Protein AF-A0A9P8TKY8-F1 (afdb_monomer)

pLDDT: mean 90.41, std 15.75, range [43.0, 98.75]

InterPro domains:
  IPR002119 Histone H2A [PR00620] (8-21)
  IPR002119 Histone H2A [PR00620] (22-36)
  IPR002119 Histone H2A [PR00620] (50-68)
  IPR002119 Histone H2A [PTHR23430] (1-70)
  IPR002119 Histone H2A [SM00414] (1-73)
  IPR007125 Core Histone H2A/H2B/H3 domain [PF00125] (1-39)
  IPR009072 Histone-fold [G3DSA:1.10.20.10] (1-80)
  IPR009072 Histone-fold [SSF47113] (1-69)
  IPR032454 Histone H2A, C-terminal domain [PF16211] (42-75)
  IPR061508 Histone H2A, histone fold [cd00074] (1-54)

Foldseek 3Di:
DVVVVVVVVVVQLCVQLCVQCVVVVHRDRDLLSSLVSQCVDPVSCVVCVPPDRPPNDHDDDDDPVRDDDPVVVVVVVVVVVVD

Structure (mmCIF, N/CA/C/O backbone):
data_AF-A0A9P8TKY8-F1
#
_entry.id   AF-A0A9P8TKY8-F1
#
loop_
_atom_site.group_PDB
_atom_site.id
_atom_site.type_symbol
_atom_site.label_atom_id
_atom_site.label_alt_id
_atom_site.label_comp_id
_atom_site.label_asym_id
_atom_site.label_entity_id
_atom_site.label_seq_id
_atom_site.pdbx_PDB_ins_code
_atom_site.Cartn_x
_atom_site.Cartn_y
_atom_site.Cartn_z
_atom_site.occupancy
_atom_site.B_iso_or_equiv
_atom_site.auth_seq_id
_atom_site.auth_comp_id
_atom_site.auth_asym_id
_atom_site.auth_atom_id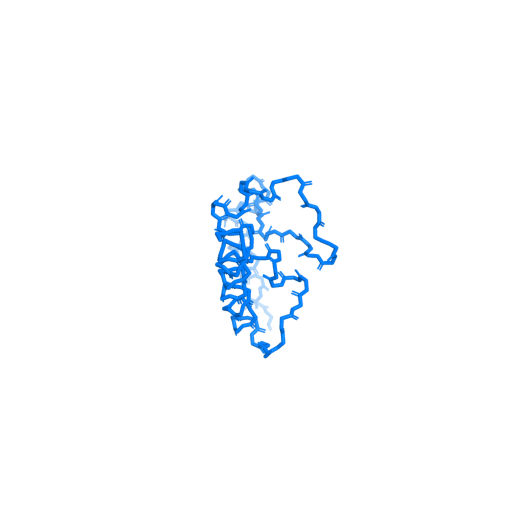
_atom_site.pdbx_PDB_model_num
ATOM 1 N N . TYR A 1 1 ? 19.257 1.362 -18.981 1.00 91.56 1 TYR A N 1
ATOM 2 C CA . TYR A 1 1 ? 18.954 2.411 -17.986 1.00 91.56 1 TYR A CA 1
ATOM 3 C C . TYR A 1 1 ? 17.510 2.312 -17.506 1.00 91.56 1 TYR A C 1
ATOM 5 O O . TYR A 1 1 ? 17.314 1.953 -16.358 1.00 91.56 1 TYR A O 1
ATOM 13 N N . LEU A 1 2 ? 16.507 2.510 -18.373 1.00 97.75 2 LEU A N 1
ATOM 14 C CA . LEU A 1 2 ? 15.085 2.469 -17.986 1.00 97.75 2 LEU A CA 1
ATOM 15 C C . LEU A 1 2 ? 14.661 1.183 -17.248 1.00 97.75 2 LEU A C 1
ATOM 17 O O . LEU A 1 2 ? 14.007 1.274 -16.219 1.00 97.75 2 LEU A O 1
ATOM 21 N N . THR A 1 3 ? 15.073 0.001 -17.718 1.00 98.31 3 THR A N 1
ATOM 22 C CA . THR A 1 3 ? 14.723 -1.282 -17.078 1.00 98.31 3 THR A CA 1
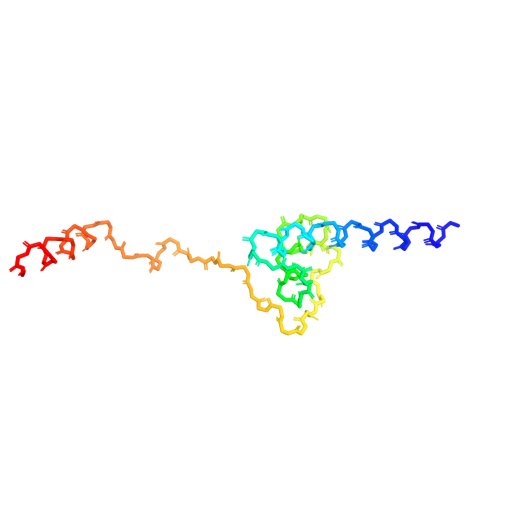ATOM 23 C C . THR A 1 3 ? 15.172 -1.357 -15.620 1.00 98.31 3 THR A C 1
ATOM 25 O O . THR A 1 3 ? 14.395 -1.774 -14.773 1.00 98.31 3 THR A O 1
ATOM 28 N N . ALA A 1 4 ? 16.385 -0.885 -15.321 1.00 98.38 4 ALA A N 1
ATOM 29 C CA . ALA A 1 4 ? 16.916 -0.882 -13.960 1.00 98.38 4 ALA A CA 1
ATOM 30 C C . ALA A 1 4 ? 16.126 0.065 -13.041 1.00 98.38 4 ALA A C 1
ATOM 32 O O . ALA A 1 4 ? 15.896 -0.248 -11.881 1.00 98.38 4 ALA A O 1
ATOM 33 N N . VAL A 1 5 ? 15.659 1.202 -13.571 1.00 98.25 5 VAL A N 1
ATOM 34 C CA . VAL A 1 5 ? 14.800 2.133 -12.819 1.00 98.25 5 VAL A CA 1
ATOM 35 C C . VAL A 1 5 ? 13.438 1.501 -12.522 1.00 98.25 5 VAL A C 1
ATOM 37 O O . VAL A 1 5 ? 12.943 1.612 -11.405 1.00 98.25 5 VAL A O 1
ATOM 40 N N . LEU A 1 6 ? 12.838 0.812 -13.499 1.00 98.44 6 LEU A N 1
ATOM 41 C CA . LEU A 1 6 ? 11.567 0.107 -13.298 1.00 98.44 6 LEU A CA 1
ATOM 42 C C . LEU A 1 6 ? 11.702 -1.036 -12.284 1.00 98.44 6 LEU A C 1
ATOM 44 O O . LEU A 1 6 ? 10.821 -1.207 -11.445 1.00 98.44 6 LEU A O 1
ATOM 48 N N . GLU A 1 7 ? 12.800 -1.789 -12.345 1.00 98.56 7 GLU A N 1
ATOM 49 C CA . GLU A 1 7 ? 13.104 -2.862 -11.396 1.00 98.56 7 GLU A CA 1
ATOM 50 C C . GLU A 1 7 ? 13.274 -2.323 -9.974 1.00 98.56 7 GLU A C 1
ATOM 52 O O . GLU A 1 7 ? 12.652 -2.847 -9.054 1.00 98.56 7 GLU A O 1
ATOM 57 N N . TYR A 1 8 ? 14.030 -1.234 -9.805 1.00 98.31 8 TYR A N 1
ATOM 58 C CA . TYR A 1 8 ? 14.205 -0.570 -8.513 1.00 98.31 8 TYR A CA 1
ATOM 59 C C . TYR A 1 8 ? 12.867 -0.131 -7.902 1.00 98.31 8 TYR A C 1
ATOM 61 O O . TYR A 1 8 ? 12.566 -0.474 -6.762 1.00 98.31 8 TYR A O 1
ATOM 69 N N . LEU A 1 9 ? 12.022 0.563 -8.674 1.00 98.25 9 LEU A N 1
ATOM 70 C CA . LEU A 1 9 ? 10.709 1.011 -8.193 1.00 98.25 9 LEU A CA 1
ATOM 71 C C . LEU A 1 9 ? 9.785 -0.163 -7.840 1.00 98.25 9 LEU A C 1
ATOM 73 O O . LEU A 1 9 ? 9.053 -0.102 -6.852 1.00 98.25 9 LEU A O 1
ATOM 77 N N . ALA A 1 10 ? 9.804 -1.233 -8.640 1.00 98.50 10 ALA A N 1
ATOM 78 C CA . ALA A 1 10 ? 9.022 -2.429 -8.356 1.00 98.50 10 ALA A CA 1
ATOM 79 C C . ALA A 1 10 ? 9.503 -3.127 -7.076 1.00 98.50 10 ALA A C 1
ATOM 81 O O . ALA A 1 10 ? 8.670 -3.530 -6.264 1.00 98.50 10 ALA A O 1
ATOM 82 N N . ALA A 1 11 ? 10.820 -3.242 -6.882 1.00 98.56 11 ALA A N 1
ATOM 83 C CA . ALA A 1 11 ? 11.415 -3.833 -5.689 1.00 98.56 11 ALA A CA 1
ATOM 84 C C . ALA A 1 11 ? 11.049 -3.041 -4.426 1.00 98.56 11 ALA A C 1
ATOM 86 O O . ALA A 1 11 ? 10.573 -3.643 -3.467 1.00 98.56 11 ALA A O 1
ATOM 87 N N . GLU A 1 12 ? 11.165 -1.712 -4.458 1.00 98.25 12 GLU A N 1
ATOM 88 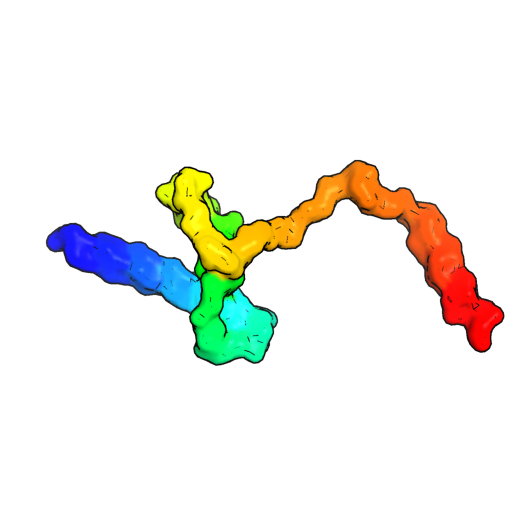C CA . GLU A 1 12 ? 10.830 -0.840 -3.323 1.00 98.25 12 GLU A CA 1
ATOM 89 C C . GLU A 1 12 ? 9.356 -0.984 -2.903 1.00 98.25 12 GLU A C 1
ATOM 91 O O . GLU A 1 12 ? 9.034 -1.228 -1.739 1.00 98.25 12 GLU A O 1
ATOM 96 N N . ILE A 1 13 ? 8.430 -0.930 -3.870 1.00 98.44 13 ILE A N 1
ATOM 97 C CA . ILE A 1 13 ? 6.994 -1.098 -3.595 1.00 98.44 13 ILE A CA 1
ATOM 98 C C . ILE A 1 13 ? 6.701 -2.498 -3.034 1.00 98.44 13 ILE A C 1
ATOM 100 O O . ILE A 1 13 ? 5.874 -2.635 -2.128 1.00 98.44 13 ILE A O 1
ATOM 104 N N . LEU A 1 14 ? 7.340 -3.543 -3.571 1.00 98.69 14 LEU A N 1
ATOM 105 C CA . LEU A 1 14 ? 7.129 -4.922 -3.124 1.00 98.69 14 LEU A CA 1
ATOM 106 C C . LEU A 1 14 ? 7.706 -5.186 -1.733 1.00 98.69 14 LEU A C 1
ATOM 108 O O . LEU A 1 14 ? 7.063 -5.899 -0.964 1.00 98.69 14 LEU A O 1
ATOM 112 N N . GLU A 1 15 ? 8.851 -4.599 -1.392 1.00 98.62 15 GLU A N 1
ATOM 113 C CA . GLU A 1 15 ? 9.461 -4.698 -0.063 1.00 98.62 15 GLU A CA 1
ATOM 114 C C . GLU A 1 15 ? 8.522 -4.109 0.999 1.00 98.62 15 GLU A C 1
ATOM 116 O O . GLU A 1 15 ? 8.087 -4.799 1.927 1.00 98.62 15 GLU A O 1
ATOM 121 N N . LEU A 1 16 ? 8.090 -2.860 0.807 1.00 98.62 16 LEU A N 1
ATOM 122 C CA . LEU A 1 16 ? 7.190 -2.180 1.740 1.00 98.62 16 LEU A CA 1
ATOM 123 C C . LEU A 1 16 ? 5.809 -2.851 1.815 1.00 98.62 16 LEU A C 1
ATOM 125 O O . LEU A 1 16 ? 5.238 -3.003 2.900 1.00 98.62 16 LEU A O 1
ATOM 129 N N . ALA A 1 17 ? 5.258 -3.301 0.684 1.00 98.69 17 ALA A N 1
ATOM 130 C CA . ALA A 1 17 ? 3.983 -4.019 0.665 1.00 98.69 17 ALA A CA 1
ATOM 131 C C . ALA A 1 17 ? 4.088 -5.422 1.281 1.00 98.69 17 ALA A C 1
ATOM 133 O O . ALA A 1 17 ? 3.119 -5.902 1.877 1.00 98.69 17 ALA A O 1
ATOM 134 N N . GLY A 1 18 ? 5.247 -6.074 1.167 1.00 98.75 18 GLY A N 1
ATOM 135 C CA . GLY A 1 18 ? 5.574 -7.323 1.848 1.00 98.75 18 GLY A CA 1
ATOM 136 C C . GLY A 1 18 ? 5.606 -7.141 3.363 1.00 98.75 18 GLY A C 1
ATOM 137 O O . GLY A 1 18 ? 4.953 -7.901 4.083 1.00 98.75 18 GLY A O 1
ATOM 138 N N . ASN A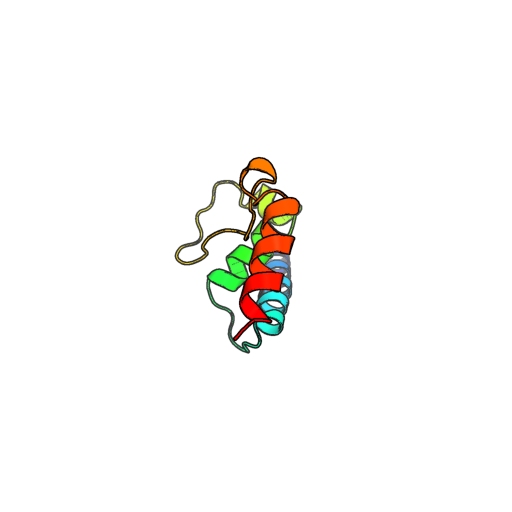 1 19 ? 6.251 -6.074 3.838 1.00 98.50 19 ASN A N 1
ATOM 139 C CA . ASN A 1 19 ? 6.259 -5.690 5.250 1.00 98.50 19 ASN A CA 1
ATOM 140 C C . ASN A 1 19 ? 4.838 -5.399 5.760 1.00 98.50 19 ASN A C 1
ATOM 142 O O . ASN A 1 19 ? 4.394 -6.007 6.735 1.00 98.50 19 ASN A O 1
ATOM 146 N N . ALA A 1 20 ? 4.044 -4.617 5.023 1.00 98.31 20 ALA A N 1
ATOM 147 C CA . ALA A 1 20 ? 2.642 -4.372 5.366 1.00 98.31 20 ALA A CA 1
ATOM 148 C C . ALA A 1 20 ? 1.781 -5.654 5.362 1.00 98.31 20 ALA A C 1
ATOM 150 O O . ALA A 1 20 ? 0.839 -5.779 6.151 1.00 98.31 20 ALA A O 1
ATOM 151 N N . ALA A 1 21 ? 2.062 -6.621 4.482 1.00 98.69 21 ALA A N 1
ATOM 152 C CA . ALA A 1 21 ? 1.386 -7.918 4.493 1.00 98.69 21 ALA A CA 1
ATOM 153 C C . ALA A 1 21 ? 1.736 -8.720 5.752 1.00 98.69 21 ALA A C 1
ATOM 155 O O . ALA A 1 21 ? 0.841 -9.258 6.414 1.00 98.69 21 ALA A O 1
ATOM 156 N N . ARG A 1 22 ? 3.026 -8.742 6.103 1.00 98.44 22 ARG A N 1
ATOM 157 C CA . ARG A 1 22 ? 3.561 -9.412 7.288 1.00 98.44 22 ARG A CA 1
ATOM 158 C C . ARG A 1 22 ? 2.981 -8.834 8.577 1.00 98.44 22 ARG A C 1
ATOM 160 O O . ARG A 1 22 ? 2.538 -9.610 9.422 1.00 98.44 22 ARG A O 1
ATOM 167 N N . ASP A 1 23 ? 2.891 -7.512 8.691 1.00 97.31 23 ASP A N 1
ATOM 168 C CA . ASP A 1 23 ? 2.288 -6.825 9.844 1.00 97.31 23 ASP A CA 1
ATOM 169 C C . ASP A 1 23 ? 0.806 -7.180 10.009 1.00 97.31 23 ASP A C 1
ATOM 171 O O . ASP A 1 23 ? 0.307 -7.384 11.117 1.00 97.31 23 ASP A O 1
ATOM 175 N N . ASN A 1 24 ? 0.107 -7.367 8.887 1.00 97.12 24 ASN A N 1
ATOM 176 C CA . ASN A 1 24 ? -1.270 -7.857 8.852 1.00 97.12 24 ASN A CA 1
ATOM 177 C C . ASN A 1 24 ? -1.384 -9.385 8.989 1.00 97.12 24 ASN A C 1
ATOM 179 O O . ASN A 1 24 ? -2.472 -9.935 8.797 1.00 97.12 24 ASN A O 1
ATOM 183 N N . LYS A 1 25 ? -0.289 -10.078 9.335 1.00 98.06 25 LYS A N 1
ATOM 184 C CA . LYS A 1 25 ? -0.213 -11.536 9.522 1.00 98.06 25 LYS A CA 1
ATOM 185 C C . LYS A 1 25 ? -0.646 -12.322 8.279 1.00 98.06 25 LYS A C 1
ATOM 187 O O . LYS A 1 25 ? -1.266 -13.380 8.387 1.00 98.06 25 LYS A O 1
ATOM 192 N N . LYS A 1 26 ? -0.342 -11.807 7.084 1.00 98.19 26 LYS A N 1
ATOM 193 C CA . LYS A 1 26 ? -0.634 -12.450 5.796 1.00 98.19 26 LYS A CA 1
ATOM 194 C C . LYS A 1 26 ? 0.652 -12.707 5.021 1.00 98.19 26 LYS A C 1
ATOM 196 O O . LYS A 1 26 ? 1.564 -11.894 5.020 1.00 98.19 26 LYS A O 1
ATOM 201 N N . THR A 1 27 ? 0.687 -13.822 4.299 1.00 97.62 27 THR A N 1
ATOM 202 C CA . THR A 1 27 ? 1.813 -14.194 3.425 1.00 97.62 27 THR A CA 1
ATOM 203 C C . THR A 1 27 ? 1.645 -13.699 1.988 1.00 97.62 27 THR A C 1
ATOM 205 O O . THR A 1 27 ? 2.600 -13.694 1.220 1.00 97.62 27 THR A O 1
ATOM 208 N N . ARG A 1 28 ? 0.430 -13.283 1.604 1.00 98.69 28 ARG A N 1
ATOM 209 C CA . ARG A 1 28 ? 0.103 -12.791 0.261 1.00 98.69 28 ARG A CA 1
ATOM 210 C C . ARG A 1 28 ? -0.149 -11.288 0.277 1.00 98.69 28 ARG A C 1
ATOM 212 O O . ARG A 1 28 ? -0.965 -10.798 1.063 1.00 98.69 28 ARG A O 1
ATOM 219 N N . ILE A 1 29 ? 0.490 -10.578 -0.648 1.00 98.75 29 ILE A N 1
ATOM 220 C CA . ILE A 1 29 ? 0.230 -9.163 -0.917 1.00 98.75 29 IL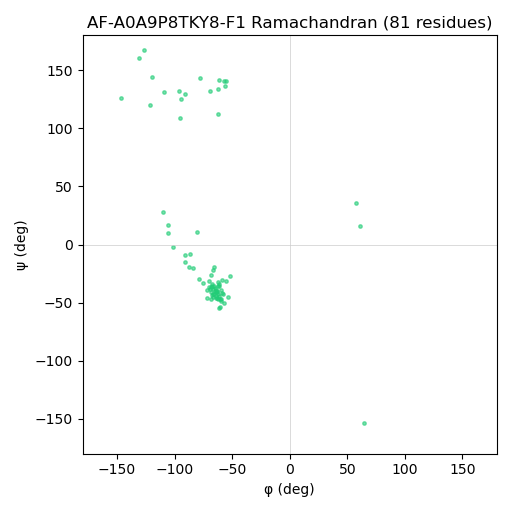E A CA 1
ATOM 221 C C . ILE A 1 29 ? -1.155 -9.013 -1.567 1.00 98.75 29 ILE A C 1
ATOM 223 O O . ILE A 1 29 ? -1.495 -9.734 -2.502 1.00 98.75 29 ILE A O 1
ATOM 227 N N . ILE A 1 30 ? -1.962 -8.084 -1.052 1.00 98.62 30 ILE A N 1
ATOM 228 C CA . ILE A 1 30 ? -3.274 -7.705 -1.601 1.00 98.62 30 ILE A CA 1
ATOM 229 C C . ILE A 1 30 ? -3.306 -6.184 -1.826 1.00 98.62 30 ILE A C 1
ATOM 231 O O . ILE A 1 30 ? -2.453 -5.486 -1.268 1.00 98.62 30 ILE A O 1
ATOM 235 N N . PRO A 1 31 ? -4.297 -5.627 -2.551 1.00 98.75 31 PRO A N 1
ATOM 236 C CA . PRO A 1 31 ? -4.332 -4.191 -2.843 1.00 98.75 31 PRO A CA 1
ATOM 237 C C . PRO A 1 31 ? -4.283 -3.280 -1.608 1.00 98.75 31 PRO A C 1
ATOM 239 O O . PRO A 1 31 ? -3.676 -2.213 -1.648 1.00 98.75 31 PRO A O 1
ATOM 242 N N . ARG A 1 32 ? -4.832 -3.728 -0.469 1.00 98.56 32 ARG A N 1
ATOM 243 C CA . ARG A 1 32 ? -4.702 -3.019 0.811 1.00 98.56 32 ARG A CA 1
ATOM 244 C C . ARG A 1 32 ? -3.244 -2.830 1.240 1.00 98.56 32 ARG A C 1
ATOM 246 O O . ARG A 1 32 ? -2.905 -1.759 1.723 1.00 98.56 32 ARG A O 1
ATOM 253 N N . HIS A 1 33 ? -2.391 -3.838 1.080 1.00 98.69 33 HIS A N 1
ATOM 254 C CA . HIS A 1 33 ? -0.987 -3.743 1.487 1.00 98.69 33 HIS A CA 1
ATOM 255 C C . HIS A 1 33 ? -0.212 -2.776 0.583 1.00 98.69 33 HIS A C 1
ATOM 257 O O . HIS A 1 33 ? 0.567 -1.982 1.094 1.00 98.69 33 HIS A O 1
ATOM 263 N N . LEU A 1 34 ? -0.508 -2.768 -0.724 1.00 98.69 34 LEU A N 1
ATOM 264 C CA . LEU A 1 34 ? 0.042 -1.785 -1.667 1.00 98.69 34 LEU A CA 1
ATOM 265 C C . LEU A 1 34 ? -0.348 -0.356 -1.272 1.00 98.69 34 LEU A C 1
ATOM 267 O O . LEU A 1 34 ? 0.507 0.518 -1.195 1.00 98.69 34 LEU A O 1
ATOM 271 N N . GLN A 1 35 ? -1.625 -0.124 -0.957 1.00 98.56 35 GLN A N 1
ATOM 272 C CA . GLN A 1 35 ? -2.088 1.191 -0.510 1.00 98.56 35 GLN A CA 1
ATOM 273 C C . GLN A 1 35 ? -1.423 1.623 0.802 1.00 98.56 35 GLN A C 1
ATOM 275 O O . GLN A 1 35 ? -1.049 2.783 0.934 1.00 98.56 35 GLN A O 1
ATOM 280 N N . LEU A 1 36 ? -1.287 0.719 1.777 1.00 98.31 36 LEU A N 1
ATOM 281 C CA . LEU A 1 36 ? -0.625 1.035 3.043 1.00 98.31 36 LEU A CA 1
ATOM 282 C C . LEU A 1 36 ? 0.855 1.371 2.836 1.00 98.31 36 LEU A C 1
ATOM 284 O O . LEU A 1 36 ? 1.315 2.355 3.401 1.00 98.31 36 LEU A O 1
ATOM 288 N N . ALA A 1 37 ? 1.575 0.602 2.020 1.00 98.31 37 ALA A N 1
ATOM 289 C CA . ALA A 1 37 ? 2.973 0.869 1.697 1.00 98.31 37 ALA A CA 1
ATOM 290 C C . ALA A 1 37 ? 3.142 2.234 1.016 1.00 98.31 37 ALA A C 1
ATOM 292 O O . ALA A 1 37 ? 3.848 3.099 1.520 1.00 98.31 37 ALA A O 1
ATOM 293 N N . ILE A 1 38 ? 2.401 2.467 -0.071 1.00 98.25 38 ILE A N 1
ATOM 294 C CA . ILE A 1 38 ? 2.521 3.683 -0.886 1.00 98.25 38 ILE A CA 1
ATOM 295 C C . ILE A 1 38 ? 2.109 4.938 -0.117 1.00 98.25 38 ILE A C 1
ATOM 297 O O . ILE A 1 38 ? 2.701 5.986 -0.322 1.00 98.25 38 ILE A O 1
ATOM 301 N N . ARG A 1 39 ? 1.078 4.879 0.739 1.00 98.31 39 ARG A N 1
ATOM 302 C CA . ARG A 1 39 ? 0.595 6.074 1.456 1.00 98.31 39 ARG A CA 1
ATOM 303 C C . ARG A 1 39 ? 1.374 6.392 2.729 1.00 98.31 39 ARG A C 1
ATOM 305 O O . ARG A 1 39 ? 1.272 7.525 3.188 1.00 98.31 39 ARG A O 1
ATOM 312 N N . ASN A 1 40 ? 2.092 5.427 3.305 1.00 97.50 40 ASN A N 1
ATOM 313 C CA . ASN A 1 40 ? 2.968 5.675 4.456 1.00 97.50 40 ASN A CA 1
ATOM 314 C C . ASN A 1 40 ? 4.380 6.115 4.046 1.00 97.50 40 ASN A C 1
ATOM 316 O O . ASN A 1 40 ? 5.071 6.699 4.875 1.00 97.50 40 ASN A O 1
ATOM 320 N N . ASP A 1 41 ? 4.797 5.855 2.807 1.00 98.25 41 ASP A N 1
ATOM 321 C CA . ASP A 1 41 ? 6.068 6.335 2.271 1.00 98.25 41 ASP A CA 1
ATOM 322 C C . ASP A 1 41 ? 5.908 7.698 1.576 1.00 98.25 41 ASP A C 1
ATOM 324 O O . ASP A 1 41 ? 5.013 7.890 0.751 1.00 98.25 41 ASP A O 1
ATOM 328 N N . GLU A 1 42 ? 6.754 8.670 1.920 1.00 98.00 42 GLU A N 1
ATOM 329 C CA . GLU A 1 42 ? 6.622 10.048 1.430 1.00 98.00 42 GLU A CA 1
ATOM 330 C C . GLU A 1 42 ? 6.882 10.157 -0.080 1.00 98.00 42 GLU A C 1
ATOM 332 O O . GLU A 1 42 ? 6.130 10.826 -0.802 1.00 98.00 42 GLU A O 1
ATOM 337 N N . GLU A 1 43 ? 7.920 9.479 -0.571 1.00 98.31 43 GLU A N 1
ATOM 338 C CA . GLU A 1 43 ? 8.361 9.567 -1.961 1.00 98.31 43 GLU A CA 1
ATOM 339 C C . GLU A 1 43 ? 7.373 8.861 -2.892 1.00 98.31 43 GLU A C 1
ATOM 341 O O . GLU A 1 43 ? 6.933 9.441 -3.892 1.00 98.31 43 GLU A O 1
ATOM 346 N N . LEU A 1 44 ? 6.941 7.651 -2.531 1.00 98.25 44 LEU A N 1
ATOM 347 C CA . LEU A 1 44 ? 5.931 6.896 -3.266 1.00 98.25 44 LEU A CA 1
ATOM 348 C C . LEU A 1 44 ? 4.563 7.575 -3.212 1.00 98.25 44 LEU A C 1
ATOM 350 O O . LEU A 1 44 ? 3.861 7.603 -4.229 1.00 98.25 44 LEU A O 1
ATOM 354 N N . ASN A 1 45 ? 4.175 8.166 -2.077 1.00 98.06 45 ASN A N 1
ATOM 355 C CA . ASN A 1 45 ? 2.915 8.899 -1.985 1.00 98.06 45 ASN A CA 1
ATOM 356 C C . ASN A 1 45 ? 2.914 10.120 -2.909 1.00 98.06 45 ASN A C 1
ATOM 358 O O . ASN A 1 45 ? 1.898 10.398 -3.546 1.00 98.06 45 ASN A O 1
ATOM 362 N N . LYS A 1 46 ? 4.048 10.823 -3.019 1.00 98.38 46 LYS A N 1
ATOM 363 C CA . LYS A 1 46 ? 4.214 11.944 -3.949 1.00 98.38 46 LYS A CA 1
ATOM 364 C C . LYS A 1 46 ? 4.210 11.472 -5.403 1.00 98.38 46 LYS A C 1
ATOM 366 O O . LYS A 1 46 ? 3.487 12.042 -6.219 1.00 98.38 46 LYS A O 1
ATOM 371 N N . LEU A 1 47 ? 4.964 10.417 -5.718 1.00 98.19 47 LEU A N 1
ATOM 372 C CA . LEU A 1 47 ? 5.038 9.832 -7.060 1.00 98.19 47 LEU A CA 1
ATOM 373 C C . LEU A 1 47 ? 3.664 9.340 -7.549 1.00 98.19 47 LEU A C 1
ATOM 375 O O . LEU A 1 47 ? 3.315 9.523 -8.712 1.00 98.19 47 LEU A O 1
ATOM 379 N N . LEU A 1 48 ? 2.864 8.753 -6.653 1.00 98.12 48 LEU A N 1
ATOM 380 C CA . LEU A 1 48 ? 1.556 8.153 -6.942 1.00 98.12 48 LEU A CA 1
ATOM 381 C C . LEU A 1 48 ? 0.388 8.956 -6.341 1.00 98.12 48 LEU A C 1
ATOM 383 O O . LEU A 1 48 ? -0.670 8.399 -6.018 1.00 98.12 48 LEU A O 1
ATOM 387 N N . GLY A 1 49 ? 0.555 10.271 -6.176 1.00 97.44 49 GLY A N 1
ATOM 388 C CA . GLY A 1 49 ? -0.423 11.140 -5.506 1.00 97.44 49 GLY A CA 1
ATOM 389 C C . GLY A 1 49 ? -1.786 11.197 -6.202 1.00 97.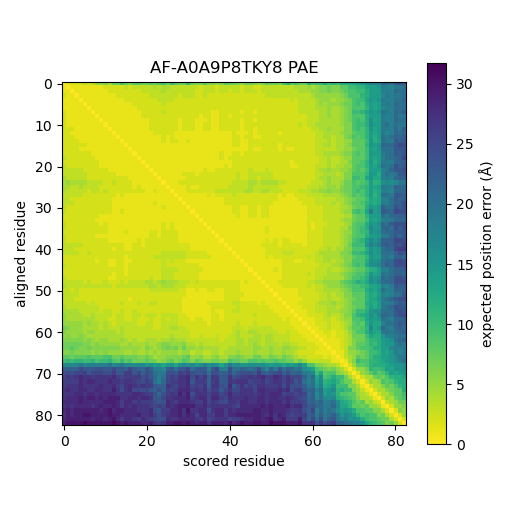44 49 GLY A C 1
ATOM 390 O O . GLY A 1 49 ? -2.820 11.276 -5.543 1.00 97.44 49 GLY A O 1
ATOM 391 N N . HIS A 1 50 ? -1.801 11.072 -7.531 1.00 98.12 50 HIS A N 1
ATOM 392 C CA . HIS A 1 50 ? -3.017 11.119 -8.356 1.00 98.12 50 HIS A CA 1
ATOM 393 C C . HIS A 1 50 ? -3.458 9.747 -8.889 1.00 98.12 50 HIS A C 1
ATOM 395 O O . HIS A 1 50 ? -4.350 9.659 -9.730 1.00 98.12 50 HIS A O 1
ATOM 401 N N . VAL A 1 51 ? -2.844 8.663 -8.409 1.00 98.44 51 VAL A N 1
ATOM 402 C CA . VAL A 1 51 ? -3.175 7.292 -8.817 1.00 98.44 51 VAL A CA 1
ATOM 403 C C . VAL A 1 51 ? -4.146 6.672 -7.816 1.00 98.44 51 VAL A C 1
ATOM 405 O O . VAL A 1 51 ? -3.927 6.709 -6.604 1.00 98.44 51 VAL A O 1
ATOM 408 N N . THR A 1 52 ? -5.214 6.056 -8.326 1.00 98.31 52 THR A N 1
ATOM 409 C CA . THR A 1 52 ? -6.174 5.302 -7.509 1.00 98.31 52 THR A CA 1
ATOM 410 C C . THR A 1 52 ? -5.815 3.823 -7.498 1.00 98.31 52 THR A C 1
ATOM 412 O O . THR A 1 52 ? -5.749 3.188 -8.547 1.00 98.31 52 THR A O 1
ATOM 415 N N . ILE A 1 53 ? -5.649 3.254 -6.304 1.00 98.06 53 ILE A N 1
ATOM 416 C CA . ILE A 1 53 ? -5.462 1.813 -6.123 1.00 98.06 53 ILE A CA 1
ATOM 417 C C . ILE A 1 53 ? -6.818 1.188 -5.808 1.00 98.06 53 ILE A C 1
ATOM 419 O O . ILE A 1 53 ? -7.376 1.370 -4.721 1.00 98.06 53 ILE A O 1
ATOM 423 N N . ALA A 1 54 ? -7.359 0.443 -6.770 1.00 98.62 54 ALA A N 1
ATOM 424 C CA . ALA A 1 54 ? -8.599 -0.296 -6.582 1.00 98.62 54 ALA A CA 1
ATOM 425 C C . ALA A 1 54 ? -8.482 -1.240 -5.372 1.00 98.62 54 ALA A C 1
ATOM 427 O O . ALA A 1 54 ? -7.467 -1.909 -5.199 1.00 98.62 54 ALA A O 1
ATOM 428 N N . GLN A 1 55 ? -9.518 -1.294 -4.527 1.00 98.50 55 GLN A N 1
ATOM 429 C CA . GLN A 1 55 ? -9.547 -2.114 -3.302 1.00 98.50 55 GLN A CA 1
ATOM 430 C C . GLN A 1 55 ? -8.462 -1.768 -2.251 1.00 98.50 55 GLN A C 1
ATOM 432 O O . GLN A 1 55 ? -8.220 -2.545 -1.328 1.00 98.50 55 GLN A O 1
ATOM 437 N N . GLY A 1 56 ? -7.809 -0.603 -2.351 1.00 97.75 56 GLY A N 1
ATOM 438 C CA . GLY A 1 56 ? -6.769 -0.176 -1.406 1.00 97.75 56 GLY A CA 1
ATOM 439 C C . GLY A 1 56 ? -7.294 0.392 -0.079 1.00 97.75 56 GLY A C 1
ATOM 440 O O . GLY A 1 56 ? -6.645 0.266 0.964 1.00 97.75 56 GLY A O 1
ATOM 441 N N . GLY A 1 57 ? -8.475 1.014 -0.086 1.00 97.69 57 GLY A N 1
ATOM 442 C CA . GLY A 1 57 ? -8.991 1.777 1.057 1.00 97.69 57 GLY A CA 1
ATOM 443 C C . GLY A 1 57 ? -8.131 3.010 1.385 1.00 97.69 57 GLY A C 1
ATOM 444 O O . GLY A 1 57 ? -7.437 3.544 0.524 1.00 97.69 57 GLY A O 1
ATOM 445 N N . VAL A 1 58 ? -8.150 3.461 2.643 1.00 97.69 58 VAL A N 1
ATOM 446 C CA . VAL A 1 58 ? -7.411 4.658 3.108 1.00 97.69 58 VAL A CA 1
ATOM 447 C C . VAL A 1 58 ? -6.605 4.389 4.378 1.00 97.69 58 VAL A C 1
ATOM 449 O O . VAL A 1 58 ? -6.883 3.413 5.083 1.00 97.69 58 VAL A O 1
ATOM 452 N N . LEU A 1 59 ? -5.604 5.219 4.680 1.00 96.00 59 LEU A N 1
ATOM 453 C CA . LEU A 1 59 ? -4.916 5.143 5.969 1.00 96.00 59 LEU A CA 1
ATOM 454 C C . LEU A 1 59 ? -5.905 5.431 7.109 1.00 96.00 59 LEU A C 1
ATOM 456 O O . LEU A 1 59 ? -6.679 6.385 7.001 1.00 96.00 59 LEU A O 1
ATOM 460 N N . PRO A 1 60 ? -5.915 4.625 8.188 1.00 95.19 60 PRO A N 1
ATOM 461 C CA . PRO A 1 60 ? -6.721 4.932 9.360 1.00 95.19 60 PRO A CA 1
ATOM 462 C C . PRO A 1 60 ? -6.250 6.247 9.984 1.00 95.19 60 PRO A C 1
ATOM 464 O O . PRO A 1 60 ? -5.150 6.328 10.520 1.00 95.19 60 PRO A O 1
ATOM 467 N N . ASN A 1 61 ? -7.085 7.278 9.909 1.00 95.12 61 ASN A N 1
ATOM 468 C CA . ASN A 1 61 ? -6.814 8.572 10.517 1.00 95.12 61 ASN A CA 1
ATOM 469 C C . ASN A 1 61 ? -8.130 9.193 10.993 1.00 95.12 61 ASN A C 1
ATOM 471 O O . ASN A 1 61 ? -9.074 9.319 10.215 1.00 95.12 61 ASN A O 1
ATOM 475 N N . ILE A 1 62 ? -8.194 9.571 12.270 1.00 95.69 62 ILE A N 1
ATOM 476 C CA . ILE A 1 62 ? -9.350 10.245 12.869 1.00 95.69 62 ILE A CA 1
ATOM 477 C C . ILE A 1 62 ? -8.859 11.582 13.414 1.00 95.69 62 ILE A C 1
ATOM 479 O O . ILE A 1 62 ? -7.987 11.620 14.281 1.00 95.69 62 ILE A O 1
ATOM 483 N N . HIS A 1 63 ? -9.428 12.679 12.914 1.00 95.12 63 HIS A N 1
ATOM 484 C CA . HIS A 1 63 ? -9.084 14.017 13.386 1.00 95.12 63 HIS A CA 1
ATOM 485 C C . HIS A 1 63 ? -9.415 14.169 14.8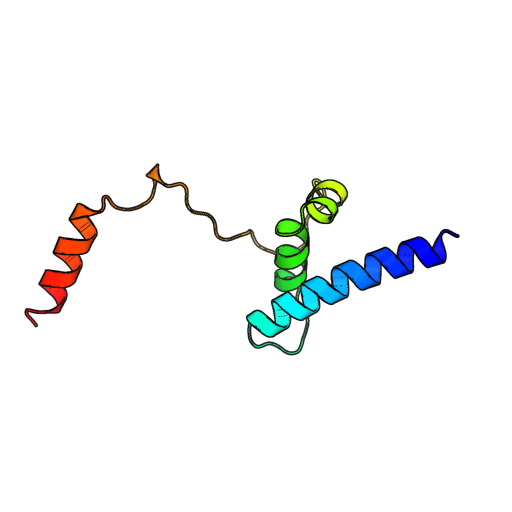80 1.00 95.12 63 HIS A C 1
ATOM 487 O O . HIS A 1 63 ? -10.450 13.688 15.343 1.00 95.12 63 HIS A O 1
ATOM 493 N N . GLN A 1 64 ? -8.566 14.866 15.642 1.00 92.56 64 GLN A N 1
ATOM 494 C CA . GLN A 1 64 ? -8.690 14.946 17.105 1.00 92.56 64 GLN A CA 1
ATOM 495 C C . GLN A 1 64 ? -10.032 15.521 17.578 1.00 92.56 64 GLN A C 1
ATOM 497 O O . GLN A 1 64 ? -10.535 15.111 18.620 1.00 92.56 64 GLN A O 1
ATOM 502 N N . SER A 1 65 ? -10.641 16.420 16.799 1.00 94.25 65 SER A N 1
ATOM 503 C CA . SER A 1 65 ? -11.964 16.988 17.100 1.00 94.25 65 SER A CA 1
ATOM 504 C C . SER A 1 65 ? -13.107 15.970 17.050 1.00 94.25 65 SER A C 1
ATOM 506 O O . SER A 1 65 ? -14.173 16.231 17.597 1.00 94.25 65 SER A O 1
ATOM 508 N N . LEU A 1 66 ? -12.903 14.832 16.382 1.00 93.38 66 LEU A N 1
ATOM 509 C CA . LEU A 1 66 ? -13.891 13.760 16.254 1.00 93.38 66 LEU A CA 1
ATOM 510 C C . LEU A 1 66 ? -13.758 12.718 17.371 1.00 93.38 66 LEU A C 1
ATOM 512 O O . LEU A 1 66 ? -14.605 11.834 17.493 1.00 93.38 66 LEU A O 1
ATOM 516 N N . LEU A 1 67 ? -12.696 12.788 18.180 1.00 90.81 67 LEU A N 1
ATOM 517 C CA . LEU A 1 67 ? -12.516 11.868 19.293 1.00 90.81 67 LEU A CA 1
ATOM 518 C C . LEU A 1 67 ? -13.403 12.279 20.475 1.00 90.81 67 LEU A C 1
ATOM 520 O O . LEU A 1 67 ? -13.529 13.470 20.767 1.00 90.81 67 LEU A O 1
ATOM 524 N N . PRO A 1 68 ? -13.972 11.308 21.216 1.00 90.75 68 PRO A N 1
ATOM 525 C CA . PRO A 1 68 ? -14.699 11.610 22.437 1.00 90.75 68 PRO A CA 1
ATOM 526 C C . PRO A 1 68 ? -13.821 12.412 23.406 1.00 90.75 68 PRO A C 1
ATOM 528 O O . PRO A 1 68 ? -12.633 12.091 23.563 1.00 90.75 68 PRO A O 1
ATOM 531 N N . PRO A 1 69 ? -14.384 13.408 24.112 1.00 82.69 69 PRO A N 1
ATOM 532 C CA . PRO A 1 69 ? -13.644 14.128 25.135 1.00 82.69 69 PRO A CA 1
ATOM 533 C C . PRO A 1 69 ? -13.135 13.133 26.184 1.00 82.69 69 PRO A C 1
ATOM 535 O O . PRO A 1 69 ? -13.834 12.186 26.556 1.00 82.69 69 PRO A O 1
ATOM 538 N N . LYS A 1 70 ? -11.908 13.337 26.683 1.00 71.38 70 LYS A N 1
ATOM 539 C CA . LYS A 1 70 ? -11.246 12.415 27.631 1.00 71.38 70 LYS A CA 1
ATOM 540 C C . LYS A 1 70 ? -12.110 12.075 28.861 1.00 71.38 70 LYS A C 1
ATOM 542 O O . LYS A 1 70 ? -11.985 10.977 29.395 1.00 71.38 70 LYS A O 1
ATOM 547 N N . SER A 1 71 ? -13.021 12.963 29.268 1.00 63.91 71 SER A N 1
ATOM 548 C CA . SER A 1 71 ? -13.962 12.752 30.379 1.00 63.91 71 SER A CA 1
ATOM 549 C C . SER A 1 71 ? -15.031 11.679 30.114 1.00 63.91 71 SER A C 1
ATOM 551 O O . SER A 1 71 ? -15.502 11.045 31.057 1.00 63.91 71 SER A O 1
ATOM 553 N N . ALA A 1 72 ? -15.395 11.418 28.854 1.00 60.75 72 ALA A N 1
ATOM 554 C CA . ALA A 1 72 ? -16.395 10.410 28.498 1.00 60.75 72 ALA A CA 1
ATOM 555 C C . ALA A 1 72 ? -15.851 8.972 28.615 1.00 60.75 72 ALA A C 1
ATOM 557 O O . ALA A 1 72 ? -16.581 8.071 29.027 1.00 60.75 72 ALA A O 1
ATOM 558 N N . LYS A 1 73 ? -14.551 8.758 28.346 1.00 59.66 73 LYS A N 1
ATOM 559 C CA . LYS A 1 73 ? -13.893 7.446 28.517 1.00 59.66 73 LYS A CA 1
ATOM 560 C C . LYS A 1 73 ? -13.905 6.969 29.974 1.00 59.66 73 LYS A C 1
ATOM 562 O O . LYS A 1 73 ? -14.090 5.781 30.218 1.00 59.66 73 LYS A O 1
ATOM 567 N N . ALA A 1 74 ? -13.772 7.887 30.935 1.00 57.62 74 ALA A N 1
ATOM 568 C CA . ALA A 1 74 ? -13.821 7.562 32.362 1.00 57.62 74 ALA A CA 1
ATOM 569 C C . ALA A 1 74 ? -15.219 7.101 32.826 1.00 57.62 74 ALA A C 1
ATOM 571 O O . ALA A 1 74 ? -15.318 6.219 33.674 1.00 57.62 74 ALA A O 1
ATOM 572 N N . LYS A 1 75 ? -16.302 7.647 32.247 1.00 55.88 75 LYS A N 1
ATOM 573 C CA . LYS A 1 75 ? -17.677 7.212 32.559 1.00 55.88 75 LYS A CA 1
ATOM 574 C C . LYS A 1 75 ? -18.007 5.832 31.980 1.00 55.88 75 LYS A C 1
ATOM 576 O O . LYS A 1 75 ? -18.633 5.034 32.667 1.00 55.88 75 LYS A O 1
ATOM 581 N N . ALA A 1 76 ? -17.553 5.529 30.762 1.00 58.44 76 ALA A N 1
ATOM 582 C CA . ALA A 1 76 ? -17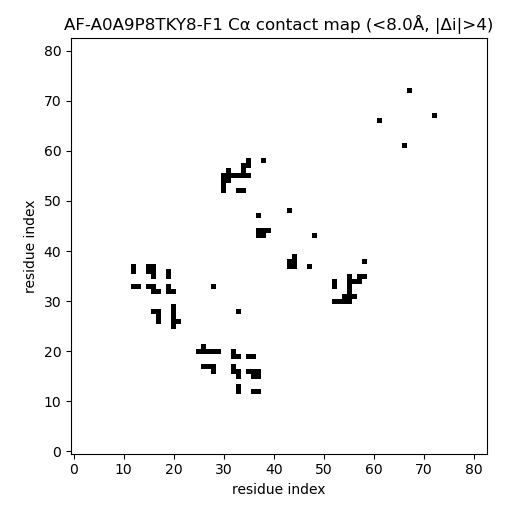.802 4.232 30.123 1.00 58.44 76 ALA A CA 1
ATOM 583 C C . ALA A 1 76 ? -17.068 3.065 30.818 1.00 58.44 76 ALA A C 1
ATOM 585 O O . ALA A 1 76 ? -17.625 1.977 30.948 1.00 58.44 76 ALA A O 1
ATOM 586 N N . ALA A 1 77 ? -15.847 3.301 31.316 1.00 57.62 77 ALA A N 1
ATOM 587 C CA . ALA A 1 77 ? -15.086 2.296 32.061 1.00 57.62 77 ALA A CA 1
ATOM 588 C C . ALA A 1 77 ? -15.716 1.963 33.427 1.00 57.62 77 ALA A C 1
ATOM 590 O O . ALA A 1 77 ? -15.712 0.804 33.829 1.00 57.62 77 ALA A O 1
ATOM 591 N N . LYS A 1 78 ? -16.306 2.956 34.110 1.00 52.03 78 LYS A N 1
ATOM 592 C CA . LYS A 1 78 ? -16.991 2.754 35.397 1.00 52.03 78 LYS A CA 1
ATOM 593 C C . LYS A 1 78 ? -18.279 1.937 35.256 1.00 52.03 78 LYS A C 1
ATOM 595 O O . LYS A 1 78 ? -18.504 1.029 36.039 1.00 52.03 78 LYS A O 1
ATOM 600 N N . ALA A 1 79 ? -19.068 2.197 34.211 1.00 55.66 79 ALA A N 1
ATOM 601 C CA . ALA A 1 79 ? -20.316 1.472 33.956 1.00 55.66 79 ALA A CA 1
ATOM 602 C C . ALA A 1 79 ? -20.110 -0.016 33.601 1.00 55.66 79 ALA A C 1
ATOM 604 O O . ALA A 1 79 ? -21.021 -0.814 33.774 1.00 55.66 79 ALA A O 1
ATOM 605 N N . SER A 1 80 ? -18.921 -0.398 33.118 1.00 53.97 80 SER A N 1
ATOM 606 C CA . SER A 1 80 ? -18.593 -1.800 32.802 1.00 53.97 80 SER A CA 1
ATOM 607 C C . SER A 1 80 ? -18.060 -2.591 34.006 1.00 53.97 80 SER A C 1
ATOM 609 O O . SER A 1 80 ? -17.855 -3.791 33.882 1.00 53.97 80 SER A O 1
ATOM 611 N N . GLN A 1 81 ? -17.791 -1.932 35.140 1.00 52.91 81 GLN A N 1
ATOM 612 C CA . GLN A 1 81 ? -17.310 -2.562 36.381 1.00 52.91 81 GLN A CA 1
ATOM 613 C C . GLN A 1 81 ? -18.419 -2.742 37.434 1.00 52.91 81 GLN A C 1
ATOM 61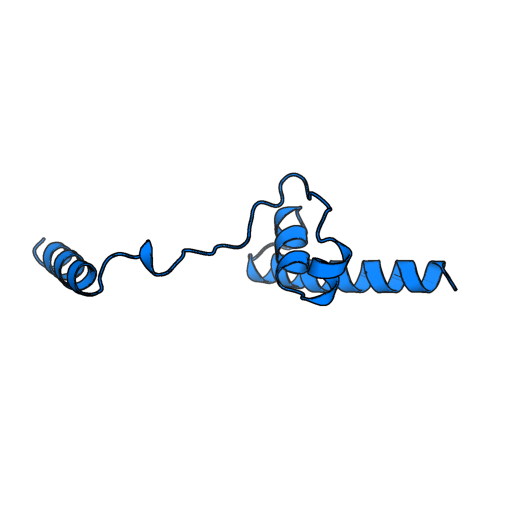5 O O . GLN A 1 81 ? -18.150 -3.275 38.505 1.00 52.91 81 GLN A O 1
ATOM 620 N N . GLU A 1 82 ? -19.646 -2.294 37.145 1.00 46.62 82 GLU A N 1
ATOM 621 C CA . GLU A 1 82 ? -20.815 -2.389 38.038 1.00 46.62 82 GLU A CA 1
ATOM 622 C C . GLU A 1 82 ? -21.838 -3.462 37.593 1.00 46.62 82 GLU A C 1
ATOM 624 O O . GLU A 1 82 ? -22.976 -3.461 38.060 1.00 46.62 82 GLU A O 1
ATOM 629 N N . LEU A 1 83 ? -21.432 -4.391 36.717 1.00 43.00 83 LEU A N 1
ATOM 630 C CA . LEU A 1 83 ? -22.164 -5.603 36.308 1.00 43.00 83 LEU A CA 1
ATOM 631 C C . LEU A 1 83 ? -21.277 -6.831 36.530 1.00 43.00 83 LEU A C 1
ATOM 633 O O . LEU A 1 83 ? -21.832 -7.876 36.933 1.00 43.00 83 LEU A O 1
#

Solvent-accessible surface area (backbone atoms only — not comparable to full-atom values): 5022 Å² total; per-residue (Å²): 110,69,66,60,54,52,50,50,57,50,50,55,53,50,51,43,11,46,51,44,15,49,78,68,76,37,95,63,76,47,48,40,19,48,38,54,30,35,67,74,33,71,67,50,29,62,77,44,64,90,60,84,65,74,79,18,81,75,84,93,79,78,61,75,89,78,50,78,59,77,72,58,59,61,55,58,58,54,65,69,72,77,118

Radius of gyration: 19.24 Å; Cα contacts (8 Å, |Δi|>4): 56; chains: 1; bounding box: 41×31×56 Å

Secondary structure (DSSP, 8-state):
-HHHHHHHHHHHHHHHHHHHHHHTT-SS--HHHHHHHHHHSHHHHHHTTT---TT--------GGGSPPHHHHHHHHHHTS--

Organism: Wickerhamomyces pijperi (NCBI:txid599730)

Nearest PDB structures (foldseek):
  1p3l-assembly1_C  TM=9.975E-01  e=1.474E-09  Xenopus laevis
  3utb-assembly1_C  TM=1.006E+00  e=1.888E-09  Xenopus laevis
  6ke9-assembly1_C  TM=1.006E+00  e=1.888E-09  Homo sapiens
  5av8-assembly1_C  TM=1.007E+00  e=2.137E-09  Homo sapiens
  6jxd-assembly1_C  TM=1.003E+00  e=2.009E-09  Homo sapiens

Sequence (83 aa):
YLTAVLEYLAAEILELAGNAARDNKKTRIIPRHLQLAIRNDEELNKLLGHVTIAQGGVLPNIHQSLLPPKSAKAKAAKASQEL

Mean predicted aligned error: 7.5 Å